Protein AF-A0A2G5CRG7-F1 (afdb_monomer_lite)

Organism: Aquilegia coerulea (NCBI:txid218851)

Sequence (145 aa):
MDVSKADWNMLFEPYAFFEAYNNYLQIDISAENDDDLRQWKGWVESRLRQLTLQIEKDTRGLLQCRPHPVQISDKSRPFHCCYFMGLRRKQGVPAQEGQGFDITATVEKFKKSVGEYTMLKPGMTLHVSHTRRRNIPLFVFSYCP

Secondary structure (DSSP, 8-state):
-------GGGGSS---TTTS-SEEEEEEEE-SSHHHHHHHHHHHHTTHHHHHHHHHHHTTTSEEEEE-SS-B--TTSTTEEEEEEEEEEPTTS-PPTT-----HHHHHHHHHHHHT-TT--TT-EEEEEEEEGGGS-HHHHTT--

pLDDT: mean 90.49, std 11.06, range [43.31, 98.25]

Radius of gyration: 17.58 Å; chains: 1; bounding box: 40×45×47 Å

Structure (mmCIF, N/CA/C/O backbone):
data_AF-A0A2G5CRG7-F1
#
_entry.id   AF-A0A2G5CRG7-F1
#
loop_
_atom_site.group_PDB
_atom_site.id
_atom_site.type_symbol
_atom_site.label_atom_id
_atom_site.label_alt_id
_atom_site.label_comp_id
_atom_site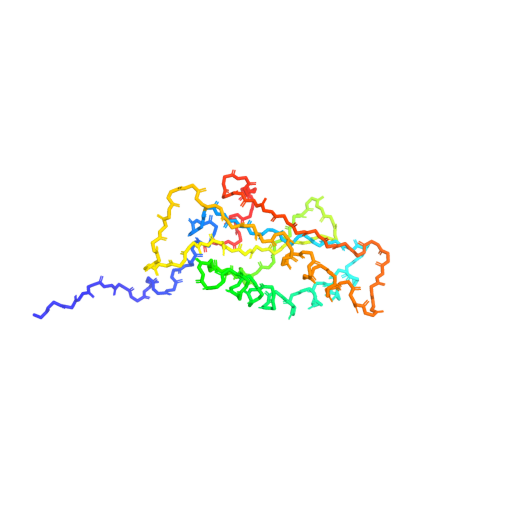.label_asym_id
_atom_site.label_entity_id
_atom_site.label_seq_id
_atom_site.pdbx_PDB_ins_code
_atom_site.Cartn_x
_atom_site.Cartn_y
_atom_site.Cartn_z
_atom_site.occupancy
_atom_site.B_iso_or_equiv
_atom_site.auth_seq_id
_atom_site.auth_comp_id
_atom_site.auth_asym_id
_atom_site.auth_atom_id
_atom_site.pdbx_PDB_model_num
ATOM 1 N N . MET A 1 1 ? -22.058 -32.871 28.393 1.00 43.31 1 MET A N 1
ATOM 2 C CA . MET A 1 1 ? -20.787 -32.261 27.955 1.00 43.31 1 MET A CA 1
ATOM 3 C C . MET A 1 1 ? -21.046 -31.664 26.588 1.00 43.31 1 MET A C 1
ATOM 5 O O . MET A 1 1 ? -21.148 -32.415 25.627 1.00 43.31 1 MET A O 1
ATOM 9 N N . ASP A 1 2 ? -21.270 -30.354 26.525 1.00 52.25 2 ASP A N 1
ATOM 10 C CA . ASP A 1 2 ? -21.463 -29.649 25.257 1.00 52.25 2 ASP A CA 1
ATOM 11 C C . ASP A 1 2 ? -20.116 -29.503 24.553 1.00 52.25 2 ASP A C 1
ATOM 13 O O . ASP A 1 2 ? -19.302 -28.647 24.895 1.00 52.25 2 ASP A O 1
ATOM 17 N N . VAL A 1 3 ? -19.866 -30.376 23.579 1.00 58.66 3 VAL A N 1
ATOM 18 C CA . VAL A 1 3 ? -18.802 -30.167 22.598 1.00 58.66 3 VAL A CA 1
ATOM 19 C C . VAL A 1 3 ? -19.357 -29.149 21.611 1.00 58.66 3 VAL A C 1
ATOM 21 O O . VAL A 1 3 ? -20.217 -29.479 20.794 1.00 58.66 3 VAL A O 1
ATOM 24 N N . SER A 1 4 ? -18.933 -27.891 21.727 1.00 63.62 4 SER A N 1
ATOM 25 C CA . SER A 1 4 ? -19.312 -26.844 20.780 1.00 63.62 4 SER A CA 1
ATOM 26 C C . SER A 1 4 ? -18.960 -27.297 19.360 1.00 63.62 4 SER A C 1
ATOM 28 O O . SER A 1 4 ? -17.787 -27.482 19.036 1.00 63.62 4 SER A O 1
ATOM 30 N N . LYS A 1 5 ? -19.994 -27.513 18.541 1.00 67.12 5 LYS A N 1
ATOM 31 C CA . LYS A 1 5 ? -19.954 -28.074 17.181 1.00 67.12 5 LYS A CA 1
ATOM 32 C C . LYS A 1 5 ? -19.418 -27.074 16.148 1.00 67.12 5 LYS A C 1
ATOM 34 O O . LYS A 1 5 ? -20.132 -26.713 15.218 1.00 67.12 5 LYS A O 1
ATOM 39 N N . ALA A 1 6 ? -18.194 -26.595 16.319 1.00 73.62 6 ALA A N 1
ATOM 40 C CA . ALA A 1 6 ? -17.489 -25.943 15.222 1.00 73.62 6 ALA A CA 1
ATOM 41 C C . ALA A 1 6 ? -16.811 -27.034 14.383 1.00 73.62 6 ALA A C 1
ATOM 43 O O . ALA A 1 6 ? -16.052 -27.843 14.920 1.00 73.62 6 ALA A O 1
ATOM 44 N N . ASP A 1 7 ? -17.130 -27.091 13.092 1.00 85.19 7 ASP A N 1
ATOM 45 C CA . ASP A 1 7 ? -16.441 -27.965 12.144 1.00 85.19 7 ASP A CA 1
ATOM 46 C C . ASP A 1 7 ? -15.023 -27.421 11.905 1.00 85.19 7 ASP A C 1
ATOM 48 O O . ASP A 1 7 ? -14.841 -26.222 11.691 1.00 85.19 7 ASP A O 1
ATOM 52 N N . TRP A 1 8 ? -14.013 -28.293 11.924 1.00 88.38 8 TRP A N 1
ATOM 53 C CA . TRP A 1 8 ? -12.625 -27.926 11.628 1.00 88.38 8 TRP A CA 1
ATOM 54 C C . TRP A 1 8 ? -12.476 -27.304 10.239 1.00 88.38 8 TRP A C 1
ATOM 56 O O . TRP A 1 8 ? -11.597 -26.465 10.048 1.00 88.38 8 TRP A O 1
ATOM 66 N N . ASN A 1 9 ? -13.365 -27.649 9.302 1.00 87.25 9 ASN A N 1
ATOM 67 C CA . ASN A 1 9 ? -13.407 -27.029 7.980 1.00 87.25 9 ASN A CA 1
ATOM 68 C C . ASN A 1 9 ? -13.570 -25.499 8.050 1.00 87.25 9 ASN A C 1
ATOM 70 O O . ASN A 1 9 ? -12.977 -24.800 7.233 1.00 87.25 9 ASN A O 1
ATOM 74 N N . MET A 1 10 ? -14.255 -24.965 9.071 1.00 85.31 10 MET A N 1
ATOM 75 C CA . MET A 1 10 ? -14.432 -23.516 9.253 1.00 85.31 10 MET A CA 1
ATOM 76 C C . MET A 1 10 ? -13.115 -22.772 9.521 1.00 85.31 10 MET A C 1
ATOM 78 O O . MET A 1 10 ? -13.023 -21.578 9.261 1.00 85.31 10 MET A O 1
ATOM 82 N N . LEU A 1 11 ? -12.074 -23.441 10.035 1.00 86.44 11 LEU A N 1
ATOM 83 C CA . LEU A 1 11 ? -10.761 -22.805 10.231 1.00 86.44 11 LEU A CA 1
ATOM 84 C C . LEU A 1 11 ? -10.002 -22.593 8.919 1.00 86.44 11 LEU A C 1
ATOM 86 O O . LEU A 1 11 ? -9.096 -21.760 8.868 1.00 86.44 11 LEU A O 1
ATOM 90 N N . PHE A 1 12 ? -10.346 -23.367 7.891 1.00 88.50 12 PHE A N 1
ATOM 91 C CA . PHE A 1 12 ? -9.755 -23.280 6.560 1.00 88.50 12 PHE A CA 1
ATOM 92 C C . PHE A 1 12 ? -10.614 -22.453 5.602 1.00 88.50 12 PHE A C 1
ATOM 94 O O . PHE A 1 12 ? -10.203 -22.247 4.460 1.00 88.50 12 PHE A O 1
ATOM 101 N N . GLU A 1 13 ? -11.778 -21.970 6.056 1.00 86.56 13 GLU A N 1
ATOM 102 C CA . GLU A 1 13 ? -12.581 -21.039 5.279 1.00 86.56 13 GLU A CA 1
ATOM 103 C C . GLU A 1 13 ? -11.771 -19.768 4.996 1.00 86.56 13 GLU A C 1
ATOM 105 O O . GLU A 1 13 ? -11.148 -19.193 5.901 1.00 86.56 13 GLU A O 1
ATOM 110 N N . PRO A 1 14 ? -11.753 -19.316 3.738 1.00 86.06 14 PRO A N 1
ATOM 111 C CA . PRO A 1 14 ? -11.021 -18.125 3.371 1.00 86.06 14 PRO A CA 1
ATOM 112 C C . PRO A 1 14 ? -11.508 -16.890 4.123 1.00 86.06 14 PRO A C 1
ATOM 114 O O . PRO A 1 14 ? -12.700 -16.641 4.310 1.00 86.06 14 PRO A O 1
ATOM 117 N N . TYR A 1 15 ? -10.556 -16.070 4.556 1.00 88.38 15 TYR A N 1
ATOM 118 C CA . TYR A 1 15 ? -10.881 -14.829 5.236 1.00 88.38 15 TYR A CA 1
ATOM 119 C C . TYR A 1 15 ? -11.357 -13.788 4.223 1.00 88.38 15 TYR A C 1
ATOM 121 O O . TYR A 1 15 ? -10.552 -13.287 3.442 1.00 88.38 15 TYR A O 1
ATOM 129 N N . ALA A 1 16 ? -12.632 -13.399 4.299 1.00 90.69 16 ALA A N 1
ATOM 130 C CA . ALA A 1 16 ? -13.260 -12.390 3.444 1.00 90.69 16 ALA A CA 1
ATOM 131 C C . ALA A 1 16 ? -12.689 -10.970 3.678 1.00 90.69 16 ALA A C 1
ATOM 133 O O . ALA A 1 16 ? -13.329 -10.073 4.235 1.00 90.69 16 ALA A O 1
ATOM 134 N N . PHE A 1 17 ? -11.442 -10.738 3.263 1.00 93.94 17 PHE A N 1
ATOM 135 C CA . PHE A 1 17 ? -10.682 -9.530 3.582 1.00 93.94 17 PHE A CA 1
ATOM 136 C C . PHE A 1 17 ? -11.345 -8.254 3.058 1.00 93.94 17 PHE A C 1
ATOM 138 O O . PHE A 1 17 ? -11.423 -7.251 3.772 1.00 93.94 17 PHE A O 1
ATOM 145 N N . PHE A 1 18 ? -11.854 -8.286 1.825 1.00 93.44 18 PHE A N 1
ATOM 146 C CA . PHE A 1 18 ? -12.558 -7.155 1.208 1.00 93.44 18 PHE A CA 1
ATOM 147 C C . PHE A 1 18 ? -13.950 -6.917 1.801 1.00 93.44 18 PHE A C 1
ATOM 149 O O . PHE A 1 18 ? -14.616 -5.939 1.458 1.00 93.44 18 PHE A O 1
ATOM 156 N N . GLU A 1 19 ? -14.364 -7.775 2.733 1.00 92.06 19 GLU A N 1
ATOM 157 C CA . GLU A 1 19 ? -15.616 -7.639 3.456 1.00 92.06 19 GLU A CA 1
ATOM 158 C C . GLU A 1 19 ? -15.447 -7.220 4.913 1.00 92.06 19 GLU A C 1
ATOM 160 O O . GLU A 1 19 ? -16.318 -6.552 5.471 1.00 92.06 19 GLU A O 1
ATOM 165 N N . ALA A 1 20 ? -14.299 -7.549 5.501 1.00 93.12 20 ALA A N 1
ATOM 166 C CA . ALA A 1 20 ? -14.007 -7.328 6.909 1.00 93.12 20 ALA A CA 1
ATOM 167 C C . ALA A 1 20 ? -13.716 -5.862 7.293 1.00 93.12 20 ALA A C 1
ATOM 169 O O . ALA A 1 20 ? -13.605 -5.555 8.485 1.00 93.12 20 ALA A O 1
ATOM 170 N N . TYR A 1 21 ? -13.570 -4.948 6.323 1.00 94.75 21 TYR A N 1
ATOM 171 C CA . TYR A 1 21 ? -13.275 -3.534 6.576 1.00 94.75 21 TYR A CA 1
ATOM 172 C C . TYR A 1 21 ? -14.166 -2.606 5.741 1.00 94.75 21 TYR A C 1
ATOM 174 O O . TYR A 1 21 ? -14.578 -2.914 4.627 1.00 94.75 21 TYR A O 1
ATOM 182 N N . ASN A 1 22 ? -14.434 -1.411 6.275 1.00 94.12 22 ASN A N 1
ATOM 183 C CA . ASN A 1 22 ? -15.166 -0.359 5.556 1.00 94.12 22 ASN A CA 1
ATOM 184 C C . ASN A 1 22 ? -14.239 0.564 4.750 1.00 94.12 22 ASN A C 1
ATOM 186 O O . ASN A 1 22 ? -14.678 1.220 3.802 1.00 94.12 22 ASN A O 1
ATOM 190 N N . ASN A 1 23 ? -12.968 0.635 5.148 1.00 95.62 23 ASN A N 1
ATOM 191 C CA . ASN A 1 23 ? -11.964 1.543 4.609 1.00 95.62 23 ASN A CA 1
ATOM 192 C C . ASN A 1 23 ? -10.681 0.772 4.314 1.00 95.62 23 ASN A C 1
ATOM 194 O O . ASN A 1 23 ? -10.276 -0.079 5.107 1.00 95.62 23 ASN A O 1
ATOM 198 N N . TYR A 1 24 ? -10.036 1.123 3.209 1.00 97.25 24 TYR A N 1
ATOM 199 C CA . TYR A 1 24 ? -8.803 0.508 2.748 1.00 97.25 24 TYR A CA 1
ATOM 200 C C . TYR A 1 24 ? -7.815 1.584 2.301 1.00 97.25 24 TYR A C 1
ATOM 202 O O . TYR A 1 24 ? -8.212 2.649 1.822 1.00 97.25 24 TYR A O 1
ATOM 210 N N . LEU A 1 25 ? -6.527 1.288 2.441 1.00 97.75 25 LEU A N 1
ATOM 211 C CA . LEU A 1 25 ? -5.489 1.907 1.627 1.00 97.75 25 LEU A CA 1
ATOM 212 C C . LEU A 1 25 ? -5.267 1.046 0.393 1.00 97.75 25 LEU A C 1
ATOM 214 O O . LEU A 1 25 ? -5.069 -0.161 0.524 1.00 97.75 25 LEU A O 1
ATOM 218 N N . GLN A 1 26 ? -5.282 1.679 -0.771 1.00 97.69 26 GLN A N 1
ATOM 219 C CA . GLN A 1 26 ? -4.859 1.094 -2.031 1.00 97.69 26 GLN A CA 1
ATOM 220 C C . GLN A 1 26 ? -3.480 1.655 -2.376 1.00 97.69 26 GLN A C 1
ATOM 222 O O . GLN A 1 26 ? -3.276 2.869 -2.367 1.00 97.69 26 GLN A O 1
ATOM 227 N N . ILE A 1 27 ? -2.529 0.760 -2.624 1.00 98.25 27 ILE A N 1
ATOM 228 C CA . ILE A 1 27 ? -1.159 1.079 -3.012 1.00 98.25 27 ILE A CA 1
ATOM 229 C C . ILE A 1 27 ? -0.987 0.590 -4.444 1.00 98.25 27 ILE A C 1
ATOM 231 O O . ILE A 1 27 ? -0.753 -0.598 -4.658 1.00 98.25 27 ILE A O 1
ATOM 235 N N . ASP A 1 28 ? -1.150 1.487 -5.408 1.00 97.38 28 ASP A N 1
ATOM 236 C CA . ASP A 1 28 ? -0.977 1.210 -6.830 1.00 97.38 28 ASP A CA 1
ATOM 237 C C . ASP A 1 28 ? 0.476 1.428 -7.235 1.00 97.38 28 ASP A C 1
ATOM 239 O O . ASP A 1 28 ? 1.093 2.438 -6.877 1.00 97.38 28 ASP A O 1
ATOM 243 N N . ILE A 1 29 ? 1.009 0.489 -8.010 1.00 97.94 29 ILE A N 1
ATOM 244 C CA . ILE A 1 29 ? 2.333 0.601 -8.604 1.00 97.94 29 ILE A CA 1
ATOM 245 C C . ILE A 1 29 ? 2.291 0.254 -10.086 1.00 97.94 29 ILE A C 1
ATOM 247 O O . ILE A 1 29 ? 1.551 -0.631 -10.519 1.00 97.94 29 ILE A O 1
ATOM 251 N N . SER A 1 30 ? 3.119 0.940 -10.863 1.00 97.62 30 SER A N 1
ATOM 252 C CA . SER A 1 30 ? 3.340 0.638 -12.277 1.00 97.62 30 SER A CA 1
ATOM 253 C C . SER A 1 30 ? 4.822 0.665 -12.617 1.00 97.62 30 SER A C 1
ATOM 255 O O . SER A 1 30 ? 5.606 1.232 -11.859 1.00 97.62 30 SER A O 1
ATOM 257 N N . ALA A 1 31 ? 5.179 0.092 -13.762 1.00 97.75 31 ALA A N 1
ATOM 258 C CA . ALA A 1 31 ? 6.478 0.237 -14.415 1.00 97.75 31 ALA A CA 1
ATOM 259 C C . ALA A 1 31 ? 6.297 0.231 -15.947 1.00 97.75 31 ALA A C 1
ATOM 261 O O . ALA A 1 31 ? 5.173 0.123 -16.434 1.00 97.75 31 ALA A O 1
ATOM 262 N N . GLU A 1 32 ? 7.384 0.339 -16.714 1.00 97.00 32 GLU A N 1
ATOM 263 C CA . GLU A 1 32 ? 7.329 0.331 -18.190 1.00 97.00 32 GLU A CA 1
ATOM 264 C C . GLU A 1 32 ? 7.391 -1.079 -18.802 1.00 97.00 32 GLU A C 1
ATOM 266 O O . GLU A 1 32 ? 7.063 -1.257 -19.972 1.00 97.00 32 GLU A O 1
ATOM 271 N N . ASN A 1 33 ? 7.825 -2.081 -18.032 1.00 96.69 33 ASN A N 1
ATOM 272 C CA . ASN A 1 33 ? 7.961 -3.473 -18.464 1.00 96.69 33 ASN A CA 1
ATOM 273 C C . ASN A 1 33 ? 7.891 -4.439 -17.263 1.00 96.69 33 ASN A C 1
ATOM 275 O O . ASN A 1 33 ? 7.909 -4.014 -16.104 1.00 96.69 33 ASN A O 1
ATOM 279 N N . ASP A 1 34 ? 7.819 -5.744 -17.540 1.00 95.75 34 ASP A N 1
ATOM 280 C CA . ASP A 1 34 ? 7.667 -6.787 -16.517 1.00 95.75 34 ASP A CA 1
ATOM 281 C C . ASP A 1 34 ? 8.874 -6.927 -15.580 1.00 95.75 34 ASP A C 1
ATOM 283 O O . ASP A 1 34 ? 8.691 -7.143 -14.380 1.00 95.75 34 ASP A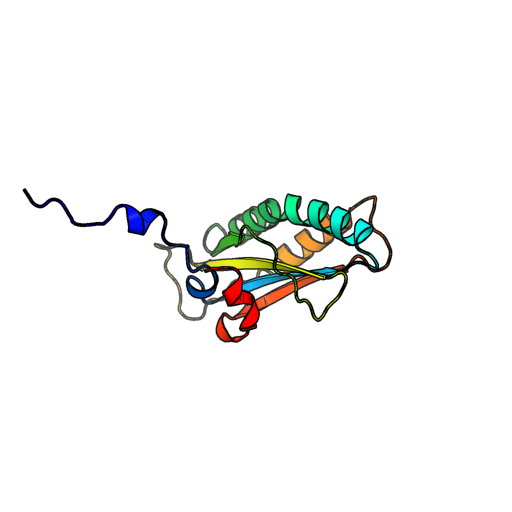 O 1
ATOM 287 N N . ASP A 1 35 ? 10.101 -6.785 -16.086 1.00 97.00 35 ASP A N 1
ATOM 288 C CA . ASP A 1 35 ? 11.314 -6.924 -15.269 1.00 97.00 35 ASP A CA 1
ATOM 289 C C . ASP A 1 35 ? 11.444 -5.782 -14.260 1.00 97.00 35 ASP A C 1
ATOM 291 O O . ASP A 1 35 ? 11.810 -5.991 -13.095 1.00 97.00 35 ASP A O 1
ATOM 295 N N . ASP A 1 36 ? 11.094 -4.575 -14.693 1.00 97.62 36 ASP A N 1
ATOM 296 C CA . ASP A 1 36 ? 11.046 -3.396 -13.845 1.00 97.62 36 ASP A CA 1
ATOM 297 C C . ASP A 1 36 ? 9.894 -3.493 -12.849 1.00 97.62 36 ASP A C 1
ATOM 299 O O . ASP A 1 36 ? 10.108 -3.273 -11.654 1.00 97.62 36 ASP A O 1
ATOM 303 N N . LEU A 1 37 ? 8.700 -3.920 -13.282 1.00 97.38 37 LEU A N 1
ATOM 304 C CA . LEU A 1 37 ? 7.586 -4.141 -12.360 1.00 97.38 37 LEU A CA 1
ATOM 305 C C . LEU A 1 37 ? 7.949 -5.191 -11.312 1.00 97.38 37 LEU A C 1
ATOM 307 O O . LEU A 1 37 ? 7.644 -5.002 -10.141 1.00 97.38 37 LEU A O 1
ATOM 311 N N . ARG A 1 38 ? 8.613 -6.285 -11.689 1.00 96.75 38 ARG A N 1
ATOM 312 C CA . ARG A 1 38 ? 9.001 -7.355 -10.763 1.00 96.75 38 ARG A CA 1
ATOM 313 C C . ARG A 1 38 ? 9.938 -6.851 -9.667 1.00 96.75 38 ARG A C 1
ATOM 315 O O . ARG A 1 38 ? 9.735 -7.174 -8.494 1.00 96.75 38 ARG A O 1
ATOM 322 N N . GLN A 1 39 ? 10.947 -6.063 -10.031 1.00 97.62 39 GLN A N 1
ATOM 323 C CA . GLN A 1 39 ? 11.874 -5.455 -9.070 1.00 97.62 39 GLN A CA 1
ATOM 324 C C . GLN A 1 39 ? 11.164 -4.424 -8.192 1.00 97.62 39 GLN A C 1
ATOM 326 O O . GLN A 1 39 ? 11.287 -4.456 -6.963 1.00 97.62 39 GLN A O 1
ATOM 331 N N . TRP A 1 40 ? 10.359 -3.563 -8.816 1.00 97.69 40 TRP A N 1
ATOM 332 C CA . TRP A 1 40 ? 9.609 -2.523 -8.127 1.00 97.69 40 TRP A CA 1
ATOM 333 C C . TRP A 1 40 ? 8.606 -3.100 -7.131 1.00 97.69 40 TRP A C 1
ATOM 335 O O . TRP A 1 40 ? 8.552 -2.687 -5.972 1.00 97.69 40 TRP A O 1
ATOM 345 N N . LYS A 1 41 ? 7.895 -4.147 -7.551 1.00 96.62 41 LYS A N 1
ATOM 346 C CA . LYS A 1 41 ? 6.999 -4.947 -6.725 1.00 96.62 41 LYS A CA 1
ATOM 347 C C . LYS A 1 41 ? 7.712 -5.428 -5.464 1.00 96.62 41 LYS A C 1
ATOM 349 O O . LYS A 1 41 ? 7.226 -5.143 -4.374 1.00 96.62 41 LYS A O 1
ATOM 354 N N . GLY A 1 42 ? 8.854 -6.107 -5.596 1.00 96.81 42 GLY A N 1
ATOM 355 C CA . GLY A 1 42 ? 9.597 -6.631 -4.445 1.00 96.81 42 GLY A CA 1
ATOM 356 C C . GLY A 1 42 ? 10.082 -5.532 -3.492 1.00 96.81 42 GLY A C 1
ATOM 357 O O . GLY A 1 42 ? 9.985 -5.669 -2.268 1.00 96.81 42 GLY A O 1
ATOM 358 N N . TRP A 1 43 ? 10.541 -4.401 -4.036 1.00 97.69 43 TRP A N 1
ATOM 359 C CA . TRP A 1 43 ? 10.940 -3.248 -3.229 1.00 97.69 43 TRP A CA 1
ATOM 360 C C . TRP A 1 43 ? 9.777 -2.671 -2.414 1.00 97.69 43 TRP A C 1
ATOM 362 O O . TRP A 1 43 ? 9.928 -2.440 -1.209 1.00 97.69 43 TRP A O 1
ATOM 372 N N . VAL A 1 44 ? 8.616 -2.472 -3.039 1.00 97.81 44 VAL A N 1
ATOM 373 C CA . VAL A 1 44 ? 7.428 -1.904 -2.386 1.00 97.81 44 VAL A CA 1
ATOM 374 C C . VAL A 1 44 ? 6.838 -2.887 -1.374 1.00 97.81 44 VAL A C 1
ATOM 376 O O . VAL A 1 44 ? 6.574 -2.506 -0.232 1.00 97.81 44 VAL A O 1
ATOM 379 N N . GLU A 1 45 ? 6.706 -4.163 -1.748 1.00 96.94 45 GLU A N 1
ATOM 380 C CA . GLU A 1 45 ? 6.166 -5.234 -0.899 1.00 96.94 45 GLU A CA 1
ATOM 381 C C . GLU A 1 45 ? 6.945 -5.357 0.416 1.00 96.94 45 GLU A C 1
ATOM 383 O O . GLU A 1 45 ? 6.358 -5.372 1.501 1.00 96.94 45 GLU A O 1
ATOM 388 N N . SER A 1 46 ? 8.281 -5.302 0.347 1.00 96.56 46 SER A N 1
ATOM 389 C CA . SER A 1 46 ? 9.149 -5.366 1.533 1.00 96.56 46 SER A CA 1
ATOM 390 C C . SER A 1 46 ? 8.962 -4.204 2.529 1.00 96.56 46 SER A C 1
ATOM 392 O O . SER A 1 46 ? 9.414 -4.288 3.676 1.00 96.56 46 SER A O 1
ATOM 394 N N . ARG A 1 47 ? 8.262 -3.128 2.136 1.00 97.44 47 ARG A N 1
ATOM 395 C CA . ARG A 1 47 ? 8.013 -1.930 2.959 1.00 97.44 47 ARG A CA 1
ATOM 396 C C . ARG A 1 47 ? 6.582 -1.806 3.468 1.00 97.44 47 ARG A C 1
ATOM 398 O O . ARG A 1 47 ? 6.345 -0.993 4.360 1.00 97.44 47 ARG A O 1
ATOM 405 N N . LEU A 1 48 ? 5.637 -2.633 3.017 1.00 97.62 48 LEU A N 1
ATOM 406 C CA . LEU A 1 48 ? 4.238 -2.571 3.481 1.00 97.62 48 LEU A CA 1
ATOM 407 C C . LEU A 1 48 ? 4.110 -2.767 5.001 1.00 97.62 48 LEU A C 1
ATOM 409 O O . LEU A 1 48 ? 3.300 -2.120 5.673 1.00 97.62 48 LEU A O 1
ATOM 413 N N . ARG A 1 49 ? 4.974 -3.607 5.584 1.00 96.75 49 ARG A N 1
ATOM 414 C CA . ARG A 1 49 ? 5.058 -3.763 7.043 1.00 96.75 49 ARG A CA 1
ATOM 415 C C . ARG A 1 49 ? 5.479 -2.464 7.735 1.00 96.75 49 ARG A C 1
ATOM 417 O O . ARG A 1 49 ? 4.968 -2.154 8.805 1.00 96.75 49 ARG A O 1
ATOM 424 N N . GLN A 1 50 ? 6.384 -1.689 7.136 1.00 97.12 50 GLN A N 1
ATOM 425 C CA . GLN A 1 50 ? 6.804 -0.402 7.695 1.00 97.12 50 GLN A CA 1
ATOM 426 C C . GLN A 1 50 ? 5.650 0.603 7.677 1.00 97.12 50 GLN A C 1
ATOM 428 O O . GLN A 1 50 ? 5.437 1.269 8.685 1.00 97.12 50 GLN A O 1
ATOM 433 N N . LEU A 1 51 ? 4.860 0.655 6.597 1.00 98.00 51 LEU A N 1
ATOM 434 C CA . LEU A 1 51 ? 3.648 1.481 6.537 1.00 98.00 51 LEU A CA 1
ATOM 435 C C . LEU A 1 51 ? 2.651 1.104 7.641 1.00 98.00 51 LEU A C 1
ATOM 437 O O . LEU A 1 51 ? 2.145 1.982 8.334 1.00 98.00 51 LEU A O 1
ATOM 441 N N . THR A 1 52 ? 2.432 -0.199 7.860 1.00 97.75 52 THR A N 1
ATOM 442 C CA . THR A 1 52 ? 1.585 -0.703 8.960 1.00 97.75 52 THR A CA 1
ATOM 443 C C . THR A 1 52 ? 2.031 -0.129 10.306 1.00 97.75 52 THR A C 1
ATOM 445 O O . THR A 1 52 ? 1.235 0.471 11.024 1.00 97.75 52 THR A O 1
ATOM 448 N N . LEU A 1 53 ? 3.323 -0.262 10.622 1.00 97.12 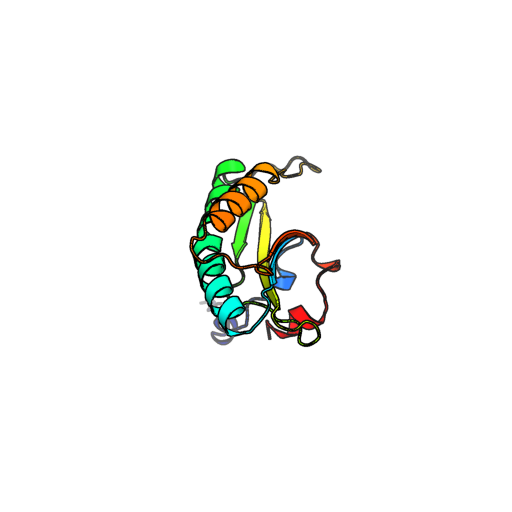53 LEU A N 1
ATOM 449 C CA . LEU A 1 53 ? 3.891 0.194 11.892 1.00 97.12 53 LEU A CA 1
ATOM 450 C C . LEU A 1 53 ? 3.848 1.716 12.047 1.00 97.12 53 LEU A C 1
ATOM 452 O O . LEU A 1 53 ? 3.614 2.209 13.147 1.00 97.12 53 LEU A O 1
ATOM 456 N N . GLN A 1 54 ? 4.082 2.464 10.967 1.00 97.44 54 GLN A N 1
ATOM 457 C CA . GLN A 1 54 ? 4.013 3.924 10.998 1.00 97.44 54 GLN A CA 1
ATOM 458 C C . GLN A 1 54 ? 2.580 4.399 11.264 1.00 97.44 54 GLN A C 1
ATOM 460 O O . GLN A 1 54 ? 2.387 5.238 12.136 1.00 97.44 54 GLN A O 1
ATOM 465 N N . ILE A 1 55 ? 1.573 3.805 10.610 1.00 96.56 55 ILE A N 1
ATOM 466 C CA . ILE A 1 55 ? 0.157 4.129 10.854 1.00 96.56 55 ILE A CA 1
ATOM 467 C C . ILE A 1 55 ? -0.224 3.839 12.306 1.00 96.56 55 ILE A C 1
ATOM 469 O O . ILE A 1 55 ? -0.808 4.692 12.975 1.00 96.56 55 ILE A O 1
ATOM 473 N N . GLU A 1 56 ? 0.114 2.656 12.820 1.00 94.44 56 GLU A N 1
ATOM 474 C CA . GLU A 1 56 ? -0.212 2.297 14.203 1.00 94.44 56 GLU A CA 1
ATOM 475 C C . GLU A 1 56 ? 0.504 3.215 15.204 1.00 94.44 56 GLU A C 1
ATOM 477 O O . GLU A 1 56 ? -0.098 3.634 16.189 1.00 94.44 56 GLU A O 1
ATOM 482 N N . LYS A 1 57 ? 1.757 3.600 14.941 1.00 95.00 57 LYS A N 1
ATOM 483 C CA . LYS A 1 57 ? 2.504 4.539 15.786 1.00 95.00 57 LYS A CA 1
ATOM 484 C C . LYS A 1 57 ? 1.898 5.944 15.768 1.00 95.00 57 LYS A C 1
ATOM 486 O O . LYS A 1 57 ? 1.624 6.502 16.831 1.00 95.00 57 LYS A O 1
ATOM 491 N N . ASP A 1 58 ? 1.680 6.507 14.584 1.00 94.94 58 ASP A N 1
ATOM 492 C CA . ASP A 1 58 ? 1.256 7.901 14.408 1.00 94.94 58 ASP A CA 1
ATOM 493 C C . ASP A 1 58 ? -0.194 8.110 14.876 1.00 94.94 58 ASP A C 1
ATOM 495 O O . ASP A 1 58 ? -0.554 9.176 15.375 1.00 94.94 58 ASP A O 1
ATOM 499 N N . THR A 1 59 ? -1.009 7.052 14.835 1.00 93.12 59 THR A N 1
ATOM 500 C CA . THR A 1 59 ? -2.368 7.041 15.399 1.00 93.12 59 THR A CA 1
ATOM 501 C C . THR A 1 59 ? -2.426 6.586 16.859 1.00 93.12 59 THR A C 1
ATOM 503 O O . THR A 1 59 ? -3.517 6.362 17.377 1.00 93.12 59 THR A O 1
ATOM 506 N N . ARG A 1 60 ? -1.283 6.443 17.549 1.00 91.31 60 ARG A N 1
ATOM 507 C CA . ARG A 1 60 ? -1.190 6.003 18.960 1.00 91.31 60 ARG A CA 1
ATOM 508 C C . ARG A 1 60 ? -1.894 4.664 19.230 1.00 91.31 60 ARG A C 1
ATOM 510 O O . ARG A 1 60 ? -2.466 4.448 20.294 1.00 91.31 60 ARG A O 1
ATOM 517 N N . GLY A 1 61 ? -1.893 3.775 18.242 1.00 90.44 61 GLY A N 1
ATOM 518 C CA . GLY A 1 61 ? -2.525 2.459 18.287 1.00 90.44 61 GLY A CA 1
ATOM 519 C C . GLY A 1 61 ? -4.053 2.481 18.192 1.00 90.44 61 GLY A C 1
ATOM 520 O O . GLY A 1 61 ? -4.679 1.442 18.409 1.00 90.44 61 GLY A O 1
ATOM 521 N N . LEU A 1 62 ? -4.662 3.632 17.889 1.00 92.06 62 LEU A N 1
ATOM 522 C CA . LEU A 1 62 ? -6.117 3.783 17.777 1.00 92.06 62 LEU A CA 1
ATOM 523 C C . LEU A 1 62 ? -6.646 3.272 16.426 1.00 92.06 62 LEU A C 1
ATOM 525 O O . LEU A 1 62 ? -7.787 2.806 16.349 1.00 92.06 62 LEU A O 1
ATOM 529 N N . LEU A 1 63 ? -5.822 3.325 15.374 1.00 93.44 63 LEU A N 1
ATOM 530 C CA . LEU A 1 63 ? -6.119 2.772 14.055 1.00 93.44 63 LEU A CA 1
ATOM 531 C C . LEU A 1 63 ? -5.268 1.523 13.812 1.00 93.44 63 LEU A C 1
ATOM 533 O O . LEU A 1 63 ? -4.043 1.579 13.836 1.00 93.44 63 LEU A O 1
ATOM 537 N N . GLN A 1 64 ? -5.928 0.400 13.544 1.00 94.00 64 GLN A N 1
ATOM 538 C CA . GLN A 1 64 ? -5.290 -0.828 13.095 1.00 94.00 64 GLN A CA 1
ATOM 539 C C . GLN A 1 64 ? -5.259 -0.871 11.566 1.00 94.00 64 GLN A C 1
ATOM 541 O O . GLN A 1 64 ? -6.285 -0.665 10.911 1.00 94.00 64 GLN A O 1
ATOM 546 N N . CYS A 1 65 ? -4.093 -1.210 11.023 1.00 96.25 65 CYS A N 1
ATOM 547 C CA . CYS A 1 65 ? -3.865 -1.415 9.598 1.00 96.25 65 CYS A CA 1
ATOM 548 C C . CYS A 1 65 ? -3.496 -2.885 9.348 1.00 96.25 65 CYS A C 1
ATOM 550 O O . CYS A 1 65 ? -2.700 -3.464 10.085 1.00 96.25 65 CYS A O 1
ATOM 552 N N . ARG A 1 66 ? -4.105 -3.528 8.349 1.00 96.12 66 ARG A N 1
ATOM 553 C CA . ARG A 1 66 ? -3.870 -4.947 8.036 1.00 96.12 66 ARG A CA 1
ATOM 554 C C . ARG A 1 66 ? -3.585 -5.127 6.545 1.00 96.12 66 ARG A C 1
ATOM 556 O O . ARG A 1 66 ? -4.518 -4.955 5.765 1.00 96.12 66 ARG A O 1
ATOM 563 N N . PRO A 1 67 ? -2.352 -5.468 6.129 1.00 96.44 67 PRO A N 1
ATOM 564 C CA . PRO A 1 67 ? -2.064 -5.734 4.723 1.00 96.44 67 PRO A CA 1
ATOM 565 C C . PRO A 1 67 ? -2.751 -7.015 4.239 1.00 96.44 67 PRO A C 1
ATOM 567 O O . PRO A 1 67 ? -2.762 -8.020 4.950 1.00 96.44 67 PRO A O 1
ATOM 570 N N . HIS A 1 68 ? -3.296 -6.975 3.024 1.00 95.06 68 HIS A N 1
ATOM 571 C CA . HIS A 1 68 ? -3.684 -8.168 2.280 1.00 95.06 68 HIS A CA 1
ATOM 572 C C . HIS A 1 68 ? -2.414 -8.881 1.789 1.00 95.06 68 HIS A C 1
ATOM 574 O O . HIS A 1 68 ? -1.511 -8.205 1.291 1.00 95.06 68 HIS A O 1
ATOM 580 N N . PRO A 1 69 ? -2.315 -10.215 1.909 1.00 89.38 69 PRO A N 1
ATOM 581 C CA . PRO A 1 69 ? -1.089 -10.940 1.574 1.00 89.38 69 PRO A CA 1
ATOM 582 C C . PRO A 1 69 ? -0.806 -11.025 0.070 1.00 89.38 69 PRO A C 1
ATOM 584 O O . PRO A 1 69 ? 0.323 -11.298 -0.316 1.00 89.38 69 PRO A O 1
ATOM 587 N N . VAL A 1 70 ? -1.816 -10.823 -0.778 1.00 90.31 70 VAL A N 1
ATOM 588 C CA . VAL A 1 70 ? -1.710 -11.029 -2.228 1.00 90.31 70 VAL A CA 1
ATOM 589 C C . VAL A 1 70 ? -1.886 -9.705 -2.965 1.00 90.31 70 VAL A C 1
ATOM 591 O O . VAL A 1 70 ? -2.805 -8.939 -2.656 1.00 90.31 70 VAL A O 1
ATOM 594 N N . GLN A 1 71 ? -1.021 -9.452 -3.951 1.00 91.75 71 GLN A N 1
ATOM 595 C CA . GLN A 1 71 ? -1.188 -8.340 -4.883 1.00 91.75 71 GLN A CA 1
ATOM 596 C C . GLN A 1 71 ? -2.322 -8.609 -5.873 1.00 91.75 71 GLN A C 1
ATOM 598 O O . GLN A 1 71 ? -2.526 -9.737 -6.320 1.00 91.75 71 GLN A O 1
ATOM 603 N N . ILE A 1 72 ? -3.002 -7.548 -6.281 1.00 93.44 72 ILE A N 1
ATOM 604 C CA . ILE A 1 72 ? -4.087 -7.591 -7.251 1.00 93.44 72 ILE A CA 1
ATOM 605 C C . ILE A 1 72 ? -3.587 -6.995 -8.568 1.00 93.44 72 ILE A C 1
ATOM 607 O O . ILE A 1 72 ? -2.962 -5.936 -8.583 1.00 93.44 72 ILE A O 1
ATOM 611 N N . SER A 1 73 ? -3.851 -7.672 -9.681 1.00 91.25 73 SER A N 1
ATOM 612 C CA . SER A 1 73 ? -3.432 -7.229 -11.013 1.00 91.25 73 SER A CA 1
ATOM 613 C C . SER A 1 73 ? -4.650 -7.092 -11.911 1.00 91.25 73 SER A C 1
ATOM 615 O O . SER A 1 73 ? -5.405 -8.042 -12.096 1.00 91.25 73 SER A O 1
ATOM 617 N N . ASP A 1 74 ? -4.835 -5.908 -12.481 1.00 88.38 74 ASP A N 1
ATOM 618 C CA . ASP A 1 74 ? -5.878 -5.657 -13.468 1.00 88.38 74 ASP A CA 1
ATOM 619 C C . ASP A 1 74 ? -5.354 -6.047 -14.852 1.00 88.38 74 ASP A C 1
ATOM 621 O O . ASP A 1 74 ? -4.431 -5.423 -15.370 1.00 88.38 74 ASP A O 1
ATOM 625 N N . LYS A 1 75 ? -5.950 -7.074 -15.465 1.00 85.56 75 LYS A N 1
ATOM 626 C CA . LYS A 1 75 ? -5.537 -7.563 -16.790 1.00 85.56 75 LYS A CA 1
ATOM 627 C C . LYS A 1 75 ? -5.696 -6.515 -17.898 1.00 85.56 75 LYS A C 1
ATOM 629 O O . LYS A 1 75 ? -5.074 -6.664 -18.943 1.00 85.56 75 LYS A O 1
ATOM 634 N N . SER A 1 76 ? -6.509 -5.476 -17.690 1.00 88.75 76 SER A N 1
ATOM 635 C CA . SER A 1 76 ? -6.658 -4.366 -18.640 1.00 88.75 76 SER A CA 1
ATOM 636 C C . SER A 1 76 ? -5.525 -3.334 -18.555 1.00 88.75 76 SER A C 1
ATOM 638 O O . SER A 1 76 ? -5.375 -2.515 -19.460 1.00 88.75 76 SER A O 1
ATOM 640 N N . ARG A 1 77 ? -4.709 -3.376 -17.492 1.00 90.75 77 ARG A N 1
ATOM 641 C CA . ARG A 1 77 ? -3.622 -2.428 -17.227 1.00 90.75 77 ARG A CA 1
ATOM 642 C C . ARG A 1 77 ? -2.284 -3.178 -17.216 1.00 90.75 77 ARG A C 1
ATOM 644 O O . ARG A 1 77 ? -1.928 -3.758 -16.188 1.00 90.75 77 ARG A O 1
ATOM 651 N N . PRO A 1 78 ? -1.536 -3.198 -18.334 1.00 92.56 78 PRO A N 1
ATOM 652 C CA . PRO A 1 78 ? -0.236 -3.858 -18.371 1.00 92.56 78 PRO A CA 1
ATOM 653 C C . PRO A 1 78 ? 0.744 -3.188 -17.402 1.00 92.56 78 PRO A C 1
ATOM 655 O O . PRO A 1 78 ? 0.620 -2.002 -17.092 1.00 92.56 78 PRO A O 1
ATOM 658 N N . PHE A 1 79 ? 1.712 -3.971 -16.924 1.00 95.88 79 PHE A N 1
ATOM 659 C CA . PHE A 1 79 ? 2.798 -3.516 -16.048 1.00 95.88 79 PHE A CA 1
ATOM 660 C C . PHE A 1 79 ? 2.324 -2.769 -14.789 1.00 95.88 79 PHE A C 1
ATOM 662 O O . PHE A 1 79 ? 2.982 -1.846 -14.307 1.00 95.88 79 PHE A O 1
ATOM 669 N N . HIS A 1 80 ? 1.182 -3.190 -14.239 1.00 96.75 80 HIS A N 1
ATOM 670 C CA . HIS A 1 80 ? 0.556 -2.597 -13.064 1.00 96.75 80 HIS A CA 1
ATOM 671 C C . HIS A 1 80 ? 0.083 -3.666 -12.071 1.00 96.75 80 HIS A C 1
ATOM 673 O O . HIS A 1 80 ? -0.477 -4.702 -12.442 1.00 96.75 80 HIS A O 1
ATOM 679 N N . CYS A 1 81 ? 0.232 -3.385 -10.780 1.00 95.94 81 CYS A N 1
ATOM 680 C CA . CYS A 1 81 ? -0.469 -4.112 -9.728 1.00 95.94 81 CYS A CA 1
ATOM 681 C C . CYS A 1 81 ? -0.763 -3.199 -8.538 1.00 95.94 81 CYS A C 1
ATOM 683 O O . CYS A 1 81 ? -0.228 -2.097 -8.426 1.00 95.94 81 CYS A O 1
ATOM 685 N N . CYS A 1 82 ? -1.620 -3.665 -7.638 1.00 95.94 82 CYS A N 1
ATOM 686 C CA . CYS A 1 82 ? -1.946 -2.949 -6.423 1.00 95.94 82 CYS A CA 1
ATOM 687 C C . CYS A 1 82 ? -1.961 -3.849 -5.189 1.00 95.94 82 CYS A C 1
ATOM 689 O O . CYS A 1 82 ? -2.208 -5.054 -5.257 1.00 95.94 82 CYS A O 1
ATOM 691 N N . TYR A 1 83 ? -1.696 -3.238 -4.041 1.00 97.25 83 TYR A N 1
ATOM 692 C CA . TYR A 1 83 ? -1.849 -3.846 -2.726 1.00 97.25 83 TYR A CA 1
ATOM 693 C C . TYR A 1 83 ? -2.974 -3.158 -1.972 1.00 97.25 83 TYR A C 1
ATOM 695 O O . TYR A 1 83 ? -3.189 -1.955 -2.120 1.00 97.25 83 TYR A O 1
ATOM 703 N N . PHE A 1 84 ? -3.645 -3.913 -1.109 1.00 97.38 84 PHE A N 1
ATOM 704 C CA . PHE A 1 84 ? -4.675 -3.379 -0.230 1.00 97.38 84 PHE A CA 1
ATOM 705 C C . PHE A 1 84 ? -4.286 -3.551 1.230 1.00 97.38 84 PHE A C 1
ATOM 707 O O . PHE A 1 84 ? -3.719 -4.569 1.624 1.00 97.38 84 PHE A O 1
ATOM 714 N N . MET A 1 85 ? -4.630 -2.564 2.053 1.00 98.00 85 MET A N 1
ATOM 715 C CA . MET A 1 85 ? -4.517 -2.661 3.504 1.00 98.00 85 MET A CA 1
ATOM 716 C C . MET A 1 85 ? -5.830 -2.232 4.156 1.00 98.00 85 MET A C 1
ATOM 718 O O . MET A 1 85 ? -6.282 -1.108 3.959 1.00 98.00 85 MET A O 1
ATOM 722 N N . GLY A 1 86 ? -6.449 -3.121 4.929 1.00 97.31 86 GLY A N 1
ATOM 723 C CA . GLY A 1 86 ? -7.697 -2.864 5.638 1.00 97.31 86 GLY A CA 1
ATOM 724 C C . GLY A 1 86 ? -7.467 -1.965 6.848 1.00 97.31 86 GLY A C 1
ATOM 725 O O . GLY A 1 86 ? -6.550 -2.199 7.638 1.00 97.31 86 GLY A O 1
ATOM 726 N N . LEU A 1 87 ? -8.308 -0.945 7.001 1.00 96.00 87 LEU A N 1
ATOM 727 C CA . LEU A 1 87 ? -8.252 0.025 8.091 1.00 96.00 87 LEU A CA 1
ATOM 728 C C . LEU A 1 87 ? -9.456 -0.148 9.020 1.00 96.00 87 LEU A C 1
ATOM 730 O O . LEU A 1 87 ? -10.609 -0.093 8.583 1.00 96.00 87 LEU A O 1
ATOM 734 N N . ARG A 1 88 ? -9.207 -0.302 10.324 1.00 92.88 88 ARG A N 1
ATOM 735 C CA . ARG A 1 88 ? -10.266 -0.311 11.348 1.00 92.88 88 ARG A CA 1
ATOM 736 C C . ARG A 1 88 ? -9.806 0.318 12.652 1.00 92.88 88 ARG A C 1
ATOM 738 O O . ARG A 1 88 ? -8.652 0.173 13.040 1.00 92.88 88 ARG A O 1
ATOM 745 N N . ARG A 1 89 ? -10.724 0.966 13.368 1.00 90.94 89 ARG A N 1
ATOM 746 C CA . ARG A 1 89 ? -10.480 1.372 14.759 1.00 90.94 89 ARG A CA 1
ATOM 747 C C . ARG A 1 89 ? -10.178 0.137 15.606 1.00 90.94 89 ARG A C 1
ATOM 749 O O . ARG A 1 89 ? -10.821 -0.901 15.437 1.00 90.94 89 ARG A O 1
ATOM 756 N N . LYS A 1 90 ? -9.196 0.237 16.499 1.00 87.81 90 LYS A N 1
ATOM 757 C CA . LYS A 1 90 ? -8.896 -0.837 17.449 1.00 87.81 90 LYS A CA 1
ATOM 758 C C . LYS A 1 90 ? -10.062 -0.980 18.439 1.00 87.81 90 LYS A C 1
ATOM 760 O O . LYS A 1 90 ? -10.580 0.019 18.934 1.00 87.81 90 LYS A O 1
ATOM 765 N N . GLN A 1 91 ? -10.494 -2.215 18.697 1.00 77.56 91 GLN A N 1
ATOM 766 C CA . GLN A 1 91 ? -11.581 -2.499 19.642 1.00 77.56 91 GLN A CA 1
ATOM 767 C C . GLN A 1 91 ? -11.183 -2.088 21.070 1.00 77.56 91 GLN A C 1
ATOM 769 O O . GLN A 1 91 ? -10.012 -2.193 21.437 1.00 77.56 91 GLN A O 1
ATOM 774 N N . GLY A 1 92 ? -12.153 -1.624 21.865 1.00 73.62 92 GLY A N 1
ATOM 775 C CA . GLY A 1 92 ? -11.936 -1.201 23.257 1.00 73.62 92 GLY A CA 1
ATOM 776 C C . GLY A 1 92 ? -11.462 0.246 23.440 1.00 73.62 92 GLY A C 1
ATOM 777 O O . GLY A 1 92 ? -11.147 0.646 24.555 1.00 73.62 92 GLY A O 1
ATOM 778 N N . VAL A 1 93 ? -11.420 1.041 22.368 1.00 69.19 93 VAL A N 1
ATOM 779 C CA . VAL A 1 93 ? -11.088 2.472 22.412 1.00 69.19 93 VAL A CA 1
ATOM 780 C C . VAL A 1 93 ? -12.378 3.297 22.301 1.00 69.19 93 VAL A C 1
ATOM 782 O O . VAL A 1 93 ? -13.143 3.047 21.365 1.00 69.19 93 VAL A O 1
ATOM 785 N N . PRO A 1 94 ? -12.630 4.294 23.177 1.00 66.56 94 PRO A N 1
ATOM 786 C CA . PRO A 1 94 ? -13.765 5.201 23.028 1.00 66.56 94 PRO A CA 1
ATOM 787 C C . PRO A 1 94 ? -13.676 5.918 21.678 1.00 66.56 94 PRO A C 1
ATOM 789 O O . PRO A 1 94 ? -12.738 6.674 21.419 1.00 66.56 94 PRO A O 1
ATOM 792 N N . ALA A 1 95 ? -14.627 5.656 20.788 1.00 64.75 95 ALA A N 1
ATOM 793 C CA . ALA A 1 95 ? -14.753 6.403 19.550 1.00 64.75 95 ALA A CA 1
ATOM 794 C C . ALA A 1 95 ? -15.696 7.580 19.799 1.00 64.75 95 ALA A C 1
ATOM 796 O O . ALA A 1 95 ? -16.854 7.372 20.144 1.00 64.75 95 ALA A O 1
ATOM 797 N N . GLN A 1 96 ? -15.216 8.808 19.604 1.00 63.00 96 GLN A N 1
ATOM 798 C CA . GLN A 1 96 ? -16.134 9.909 19.330 1.00 63.00 96 GLN A CA 1
ATOM 799 C C . GLN A 1 96 ? -16.680 9.697 17.914 1.00 63.00 96 GLN A C 1
ATOM 801 O O . GLN A 1 96 ? -15.898 9.528 16.969 1.00 63.00 96 GLN A O 1
ATOM 806 N N . GLU A 1 97 ? -18.005 9.635 17.773 1.00 55.34 97 GLU A N 1
ATOM 807 C CA . GLU A 1 97 ? -18.658 9.549 16.465 1.00 55.34 97 GLU A CA 1
ATOM 808 C C . GLU A 1 97 ? -18.142 10.668 15.548 1.00 55.34 97 GLU A C 1
ATOM 810 O O . GLU A 1 97 ? -18.018 11.821 15.952 1.00 55.34 97 GLU A O 1
ATOM 815 N N . GLY A 1 98 ? -17.768 10.315 14.315 1.00 62.38 98 GLY A N 1
ATOM 816 C CA . GLY A 1 98 ? -17.270 11.272 13.320 1.00 62.38 98 GLY A CA 1
ATOM 817 C C . GLY A 1 98 ? -15.774 11.607 13.383 1.00 62.38 98 GLY A C 1
ATOM 818 O O . GLY A 1 98 ? -15.280 12.279 12.480 1.00 62.38 98 GLY A O 1
ATOM 819 N N . GLN A 1 99 ? -15.011 11.115 14.365 1.00 70.38 99 GLN A N 1
ATOM 820 C CA . GLN A 1 99 ? -13.565 11.353 14.386 1.00 70.38 99 GLN A CA 1
ATOM 821 C C . GLN A 1 99 ? -12.870 10.542 13.267 1.00 70.38 99 GLN A C 1
ATOM 823 O O . GLN A 1 99 ? -12.884 9.308 13.249 1.00 70.38 99 GLN A O 1
ATOM 828 N N . GLY A 1 100 ? -12.266 11.231 12.302 1.00 81.75 100 GLY A N 1
ATOM 829 C CA . GLY A 1 100 ? -11.401 10.626 11.286 1.00 81.75 100 GLY A CA 1
ATOM 830 C C . GLY A 1 100 ? -9.980 10.393 11.806 1.00 81.75 100 GLY A C 1
ATOM 831 O O . GLY A 1 100 ? -9.599 10.917 12.852 1.00 81.75 100 GLY A O 1
ATOM 832 N N . PHE A 1 101 ? -9.188 9.625 11.062 1.00 88.19 101 PHE A N 1
ATOM 833 C CA . PHE A 1 101 ? -7.734 9.608 11.217 1.00 88.19 101 PHE A CA 1
ATOM 834 C C . PHE A 1 101 ? -7.133 10.283 9.998 1.00 88.19 101 PHE A C 1
ATOM 836 O O . PHE A 1 101 ? -7.308 9.791 8.883 1.00 88.19 101 PHE A O 1
ATOM 843 N N . ASP A 1 102 ? -6.433 11.391 10.212 1.00 90.62 102 ASP A N 1
ATOM 844 C CA . ASP A 1 102 ? -5.574 11.943 9.177 1.00 90.62 102 ASP A CA 1
ATOM 845 C C . ASP A 1 102 ? -4.228 11.212 9.217 1.00 90.62 102 ASP A C 1
ATOM 847 O O . ASP A 1 102 ? -3.467 11.329 10.176 1.00 90.62 102 ASP A O 1
ATOM 851 N N . ILE A 1 103 ? -3.973 10.410 8.185 1.00 94.12 103 ILE A N 1
ATOM 852 C CA . ILE A 1 103 ? -2.726 9.655 7.995 1.00 94.12 103 ILE A CA 1
ATOM 853 C C . ILE A 1 103 ? -1.916 10.194 6.811 1.00 94.12 103 ILE A C 1
ATOM 855 O O . ILE A 1 103 ? -0.989 9.533 6.344 1.00 94.12 103 ILE A O 1
ATOM 859 N N . THR A 1 104 ? -2.249 11.389 6.312 1.00 95.81 104 THR A N 1
ATOM 860 C CA . THR A 1 104 ? -1.625 11.979 5.119 1.00 95.81 104 THR A CA 1
ATOM 861 C C . THR A 1 104 ? -0.117 12.122 5.302 1.00 95.81 104 THR A C 1
ATOM 863 O O . THR A 1 104 ? 0.654 11.642 4.476 1.00 95.81 104 THR A O 1
ATOM 866 N N . ALA A 1 105 ? 0.326 12.685 6.430 1.00 96.94 105 ALA A N 1
ATOM 867 C CA . ALA A 1 105 ? 1.751 12.841 6.727 1.00 96.94 105 ALA A CA 1
ATOM 868 C C . ALA A 1 105 ? 2.495 11.492 6.786 1.00 96.94 105 ALA A C 1
ATOM 870 O O . ALA A 1 105 ? 3.616 11.372 6.289 1.00 96.94 105 ALA A O 1
ATOM 871 N N . THR A 1 106 ? 1.859 10.463 7.352 1.00 97.50 106 THR A N 1
ATOM 872 C CA . THR A 1 106 ? 2.396 9.099 7.408 1.00 97.50 106 THR A CA 1
ATOM 873 C C . THR A 1 106 ? 2.558 8.508 6.007 1.00 97.50 106 THR A C 1
ATOM 875 O O . THR A 1 106 ? 3.605 7.945 5.686 1.00 97.50 106 THR A O 1
ATOM 878 N N . VAL A 1 107 ? 1.550 8.676 5.146 1.00 97.62 107 VAL A N 1
ATOM 879 C CA . VAL A 1 107 ? 1.583 8.213 3.753 1.00 97.62 107 VAL A CA 1
ATOM 880 C C . VAL A 1 107 ? 2.671 8.932 2.955 1.00 97.62 107 VAL A C 1
ATOM 882 O O . VAL A 1 107 ? 3.429 8.275 2.244 1.00 97.62 107 VAL A O 1
ATOM 885 N N . GLU A 1 108 ? 2.810 10.250 3.095 1.00 97.88 108 GLU A N 1
ATOM 886 C CA . GLU A 1 108 ? 3.853 11.011 2.395 1.00 97.88 108 GLU A CA 1
ATOM 887 C C . GLU A 1 108 ? 5.262 10.620 2.857 1.00 97.88 108 GLU A C 1
ATOM 889 O O . GLU A 1 108 ? 6.172 10.453 2.042 1.00 97.88 108 GLU A O 1
ATOM 894 N N . LYS A 1 109 ? 5.444 10.363 4.157 1.00 97.50 109 LYS A N 1
ATOM 895 C CA . LYS A 1 109 ? 6.703 9.827 4.686 1.00 97.50 109 LYS A CA 1
ATOM 896 C C . LYS A 1 109 ? 7.026 8.448 4.109 1.00 97.50 109 LYS A C 1
ATOM 898 O O . LYS A 1 109 ? 8.176 8.194 3.745 1.00 97.50 109 LYS A O 1
ATOM 903 N N . PHE A 1 110 ? 6.031 7.568 4.010 1.00 97.94 110 PHE A N 1
ATOM 904 C CA . PHE A 1 110 ? 6.191 6.263 3.378 1.00 97.94 110 PHE A CA 1
ATOM 905 C C . PHE A 1 110 ? 6.576 6.396 1.901 1.00 97.94 110 PHE A C 1
ATOM 907 O O . PHE A 1 110 ? 7.565 5.794 1.488 1.00 97.94 110 PHE A O 1
ATOM 914 N N . LYS A 1 111 ? 5.869 7.231 1.126 1.00 97.88 111 LYS A N 1
ATOM 915 C CA . LYS A 1 111 ? 6.192 7.493 -0.286 1.00 97.88 111 LYS A CA 1
ATOM 916 C C . LYS A 1 111 ? 7.626 7.986 -0.453 1.00 97.88 111 LYS A C 1
ATOM 918 O O . LYS A 1 111 ? 8.344 7.464 -1.299 1.00 97.88 111 LYS A O 1
ATOM 923 N N . LYS A 1 112 ? 8.065 8.927 0.392 1.00 97.25 112 LYS A N 1
ATOM 924 C CA . LYS A 1 112 ? 9.449 9.418 0.389 1.00 97.25 112 LYS A CA 1
ATOM 925 C C . LYS A 1 112 ? 10.454 8.289 0.626 1.00 97.25 112 LYS A C 1
ATOM 927 O O . LYS A 1 112 ? 11.390 8.155 -0.148 1.00 97.25 112 LYS A O 1
ATOM 932 N N . SER A 1 113 ? 10.232 7.452 1.641 1.00 96.94 113 SER A N 1
ATOM 933 C CA . SER A 1 113 ? 11.126 6.326 1.948 1.00 96.94 113 SER A CA 1
ATOM 934 C C . SER A 1 113 ? 11.149 5.258 0.848 1.00 96.94 113 SER A C 1
ATOM 936 O O . SER A 1 113 ? 12.188 4.665 0.572 1.00 96.94 113 SER A O 1
ATOM 938 N N . VAL A 1 114 ? 10.019 5.006 0.184 1.00 97.00 114 VAL A N 1
ATOM 939 C CA . VAL A 1 114 ? 9.974 4.107 -0.977 1.00 97.00 114 VAL A CA 1
ATOM 940 C C . VAL A 1 114 ? 10.707 4.723 -2.175 1.00 97.00 114 VAL A C 1
ATOM 942 O O . VAL A 1 114 ? 11.377 3.994 -2.903 1.00 97.00 114 VAL A O 1
ATOM 945 N N . GLY A 1 115 ? 10.635 6.046 -2.343 1.00 95.19 115 GLY A N 1
ATOM 946 C CA . GLY A 1 115 ? 11.338 6.805 -3.380 1.00 95.19 115 GLY A CA 1
ATOM 947 C C . GLY A 1 115 ? 12.864 6.844 -3.234 1.00 95.19 115 GLY A C 1
ATOM 948 O O . GLY A 1 115 ? 13.547 7.177 -4.193 1.00 95.19 115 GLY A O 1
ATOM 949 N N . GLU A 1 116 ? 13.419 6.438 -2.089 1.00 94.94 116 GLU A N 1
ATOM 950 C CA . GLU A 1 116 ? 14.870 6.265 -1.881 1.00 94.94 116 GLU A CA 1
ATOM 951 C C . GLU A 1 116 ? 15.429 5.004 -2.578 1.00 94.94 116 GLU A C 1
ATOM 953 O O . GLU A 1 116 ? 16.569 4.601 -2.340 1.00 94.94 116 GLU A O 1
ATOM 958 N N . TYR A 1 117 ? 14.635 4.344 -3.428 1.00 96.38 117 TYR A N 1
ATOM 959 C CA . TYR A 1 117 ? 15.072 3.175 -4.179 1.00 96.38 117 TYR A CA 1
ATOM 960 C C . TYR A 1 117 ? 16.184 3.528 -5.163 1.00 96.38 117 TYR A C 1
ATOM 962 O O . TYR A 1 117 ? 15.977 4.258 -6.128 1.00 96.38 117 TYR A O 1
ATOM 970 N N . THR A 1 118 ? 17.366 2.956 -4.954 1.00 95.56 118 THR A N 1
ATOM 971 C CA . THR A 1 118 ? 18.542 3.231 -5.790 1.00 95.56 118 THR A CA 1
ATOM 972 C C . THR A 1 118 ? 18.395 2.746 -7.230 1.00 95.56 118 THR A C 1
ATOM 974 O O . THR A 1 118 ? 19.052 3.288 -8.111 1.00 95.56 118 THR A O 1
ATOM 977 N N . MET A 1 119 ? 17.531 1.755 -7.479 1.00 94.75 119 MET A N 1
ATOM 978 C CA . MET A 1 119 ? 17.241 1.231 -8.820 1.00 94.75 119 MET A CA 1
ATOM 979 C C . MET A 1 119 ? 15.933 1.795 -9.401 1.00 94.75 119 MET A C 1
ATOM 981 O O . MET A 1 119 ? 15.354 1.184 -10.298 1.00 94.75 119 MET A O 1
ATOM 985 N N . LEU A 1 120 ? 15.431 2.924 -8.880 1.00 95.00 120 LEU A N 1
ATOM 986 C CA . LEU A 1 120 ? 14.235 3.575 -9.414 1.00 95.00 120 LEU A CA 1
ATOM 987 C C . LEU A 1 120 ? 14.470 4.009 -10.867 1.00 95.00 120 LEU A C 1
ATOM 989 O O . LEU A 1 120 ? 15.435 4.713 -11.166 1.00 95.00 120 LEU A O 1
ATOM 993 N N . LYS A 1 121 ? 13.568 3.606 -11.763 1.00 95.88 121 LYS A N 1
ATOM 994 C CA . LYS A 1 121 ? 13.610 3.926 -13.196 1.00 95.88 121 LYS A CA 1
ATOM 995 C C . LYS A 1 121 ? 12.424 4.805 -13.609 1.00 95.88 121 LYS A C 1
ATOM 997 O O . LYS A 1 121 ? 11.411 4.821 -12.903 1.00 95.88 121 LYS A O 1
ATOM 1002 N N . PRO A 1 122 ? 12.511 5.509 -14.754 1.00 94.69 122 PRO A N 1
ATOM 1003 C CA . PRO A 1 122 ? 11.344 6.127 -15.379 1.00 94.69 122 PRO A CA 1
ATOM 1004 C C . PRO A 1 122 ? 10.163 5.148 -15.485 1.00 94.69 122 PRO A C 1
ATOM 1006 O O . PRO A 1 122 ? 10.345 3.944 -15.644 1.00 94.69 122 PRO A O 1
ATOM 1009 N N . GLY A 1 123 ? 8.952 5.665 -15.272 1.00 94.25 123 GLY A N 1
ATOM 1010 C CA . GLY A 1 123 ? 7.707 4.889 -15.277 1.00 94.25 123 GLY A CA 1
ATOM 1011 C C . GLY A 1 123 ? 7.449 4.007 -14.047 1.00 94.25 123 GLY A C 1
ATOM 1012 O O . GLY A 1 123 ? 6.310 3.562 -13.874 1.00 94.25 123 GLY A O 1
ATOM 1013 N N . MET A 1 124 ? 8.428 3.812 -13.148 1.00 97.75 124 MET A N 1
ATOM 1014 C CA . MET A 1 124 ? 8.171 3.241 -11.821 1.00 97.75 124 MET A CA 1
ATOM 1015 C C . MET A 1 124 ? 7.391 4.243 -10.969 1.00 97.75 124 MET A C 1
ATOM 1017 O O . MET A 1 124 ? 7.954 5.210 -10.454 1.00 97.75 124 MET A O 1
ATOM 1021 N N . THR A 1 125 ? 6.084 4.029 -10.820 1.00 97.62 125 THR A N 1
ATOM 1022 C CA . THR A 1 125 ? 5.223 4.922 -10.030 1.00 97.62 125 THR A CA 1
ATOM 1023 C C . THR A 1 125 ? 4.705 4.238 -8.773 1.00 97.62 125 THR A C 1
ATOM 1025 O O . THR A 1 125 ? 4.549 3.017 -8.724 1.00 97.62 125 THR A O 1
ATOM 1028 N N . LEU A 1 126 ? 4.464 5.044 -7.739 1.00 98.00 126 LEU A N 1
ATOM 1029 C CA . LEU A 1 126 ? 3.798 4.651 -6.503 1.00 98.00 126 LEU A CA 1
ATOM 1030 C C . LEU A 1 126 ? 2.686 5.652 -6.220 1.00 98.00 126 LEU A C 1
ATOM 1032 O O . LEU A 1 126 ? 2.944 6.838 -6.002 1.00 98.00 126 LEU A O 1
ATOM 1036 N N . HIS A 1 127 ? 1.460 5.159 -6.141 1.00 97.56 127 HIS A N 1
ATOM 1037 C CA . HIS A 1 127 ? 0.322 5.927 -5.676 1.00 97.56 127 HIS A CA 1
ATOM 1038 C C . HIS A 1 127 ? -0.293 5.247 -4.456 1.00 97.56 127 HIS A C 1
ATOM 1040 O O . HIS A 1 127 ? -0.455 4.033 -4.417 1.00 97.56 127 HIS A O 1
ATOM 1046 N N . VAL A 1 128 ? -0.617 6.037 -3.435 1.00 97.88 128 VAL A N 1
ATOM 1047 C CA . VAL A 1 128 ? -1.280 5.550 -2.221 1.00 97.88 128 VAL A CA 1
ATOM 1048 C C . VAL A 1 128 ? -2.527 6.387 -2.028 1.00 97.88 128 VAL A C 1
ATOM 1050 O O . VAL A 1 128 ? -2.423 7.609 -1.896 1.00 97.88 128 VAL A O 1
ATOM 1053 N N . SER A 1 129 ? -3.684 5.733 -2.018 1.00 96.50 129 SER A N 1
ATOM 1054 C CA . SER A 1 129 ? -4.988 6.378 -1.903 1.00 96.50 129 SER A CA 1
ATO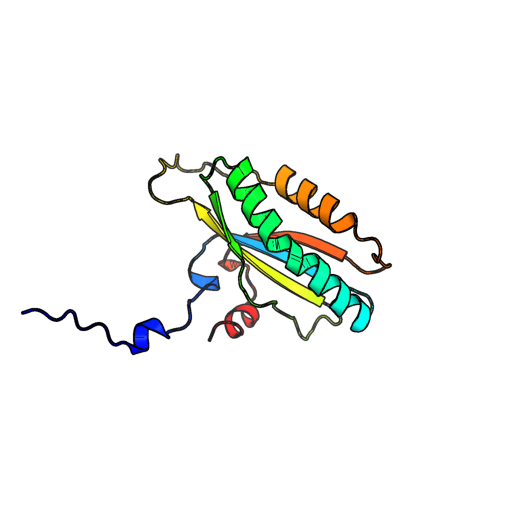M 1055 C C . SER A 1 129 ? -5.871 5.689 -0.867 1.00 96.50 129 SER A C 1
ATOM 1057 O O . SER A 1 129 ? -5.731 4.500 -0.571 1.00 96.50 129 SER A O 1
ATOM 1059 N N . HIS A 1 130 ? -6.791 6.456 -0.285 1.00 96.75 130 HIS A N 1
ATOM 1060 C CA . HIS A 1 130 ? -7.879 5.910 0.520 1.00 96.75 130 HIS A CA 1
ATOM 1061 C C . HIS A 1 130 ? -9.027 5.491 -0.396 1.00 96.75 130 HIS A C 1
ATOM 1063 O O . HIS A 1 130 ? -9.461 6.262 -1.250 1.00 96.75 130 HIS A O 1
ATOM 1069 N N . THR A 1 131 ? -9.562 4.292 -0.176 1.00 96.00 131 THR A N 1
ATOM 1070 C CA . THR A 1 131 ? -10.776 3.824 -0.844 1.00 96.00 131 THR A CA 1
ATOM 1071 C C . THR A 1 131 ? -11.746 3.206 0.158 1.00 96.00 131 THR A C 1
ATOM 1073 O O . THR A 1 131 ? -11.363 2.579 1.150 1.00 96.00 131 THR A O 1
ATOM 1076 N N . ARG A 1 132 ? -13.044 3.409 -0.072 1.00 95.88 132 ARG A N 1
ATOM 1077 C CA . ARG A 1 132 ? -14.107 2.771 0.718 1.00 95.88 132 ARG A CA 1
ATOM 1078 C C . ARG A 1 132 ? -14.431 1.420 0.098 1.00 95.88 132 ARG A C 1
ATOM 1080 O O . ARG A 1 132 ? -14.390 1.308 -1.121 1.00 95.88 132 ARG A O 1
ATOM 1087 N N . ARG A 1 133 ? -14.870 0.445 0.903 1.00 95.31 133 ARG A N 1
ATOM 1088 C CA . ARG A 1 133 ? -15.267 -0.896 0.419 1.00 95.31 133 ARG A CA 1
ATOM 1089 C C . ARG A 1 133 ? -16.133 -0.843 -0.846 1.00 95.31 133 ARG A C 1
ATOM 1091 O O . ARG A 1 133 ? -15.843 -1.510 -1.825 1.00 95.31 133 ARG A O 1
ATOM 1098 N N . ARG A 1 134 ? -17.171 -0.001 -0.833 1.00 94.62 134 ARG A N 1
ATOM 1099 C CA . ARG A 1 134 ? -18.126 0.171 -1.944 1.00 94.62 134 ARG A CA 1
ATOM 1100 C C . ARG A 1 134 ? -17.516 0.673 -3.263 1.00 94.62 134 ARG A C 1
ATOM 1102 O O . ARG A 1 134 ? -18.172 0.584 -4.288 1.00 94.62 134 ARG A O 1
ATOM 1109 N N . ASN A 1 135 ? -16.309 1.236 -3.219 1.00 95.56 135 ASN A N 1
ATOM 1110 C CA . ASN A 1 135 ? -15.589 1.738 -4.388 1.00 95.56 135 ASN A CA 1
ATOM 1111 C C . ASN A 1 135 ? -14.530 0.735 -4.881 1.00 95.56 135 ASN A C 1
ATOM 1113 O O . ASN A 1 135 ? -13.849 1.020 -5.863 1.00 95.56 135 ASN A O 1
ATOM 1117 N N . ILE A 1 136 ? -14.350 -0.405 -4.201 1.00 93.50 136 ILE A N 1
ATOM 1118 C CA . ILE A 1 136 ? -13.422 -1.446 -4.646 1.00 93.50 136 ILE A CA 1
ATOM 1119 C C . ILE A 1 136 ? -14.030 -2.145 -5.870 1.00 93.50 136 ILE A C 1
ATOM 1121 O O . ILE A 1 136 ? -15.175 -2.600 -5.793 1.00 93.50 136 ILE A O 1
ATOM 1125 N N . PRO A 1 137 ? -13.298 -2.250 -6.994 1.00 91.69 137 PRO A N 1
ATOM 1126 C CA . PRO A 1 137 ? -13.804 -2.919 -8.186 1.00 91.69 137 PRO A CA 1
ATOM 1127 C C . PRO A 1 137 ? -14.177 -4.383 -7.924 1.00 91.69 137 PRO A C 1
ATOM 1129 O O . PRO A 1 137 ? -13.450 -5.106 -7.244 1.00 91.69 137 PRO A O 1
ATOM 1132 N N . LEU A 1 138 ? -15.272 -4.853 -8.529 1.00 90.25 138 LEU A N 1
ATOM 1133 C CA . LEU A 1 138 ? -15.788 -6.212 -8.308 1.00 90.25 138 LEU A CA 1
ATOM 1134 C C . LEU A 1 138 ? -14.771 -7.313 -8.639 1.00 90.25 138 LEU A C 1
ATOM 1136 O O . LEU A 1 138 ? -14.733 -8.332 -7.957 1.00 90.25 138 LEU A O 1
ATOM 1140 N N . PHE A 1 139 ? -13.904 -7.099 -9.635 1.00 88.50 139 PHE A N 1
ATOM 1141 C CA . PHE A 1 139 ? -12.888 -8.088 -10.004 1.00 88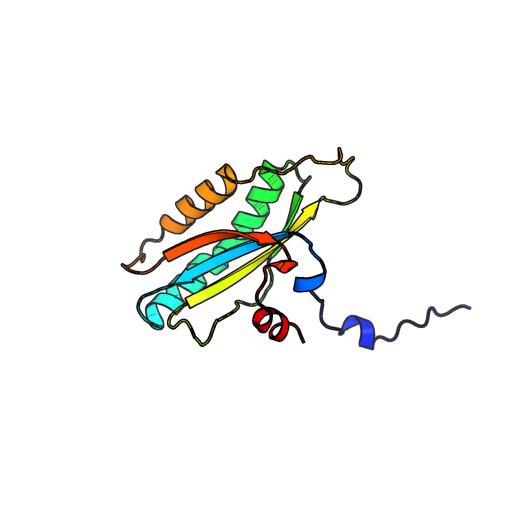.50 139 PHE A CA 1
ATOM 1142 C C . PHE A 1 139 ? -11.905 -8.384 -8.859 1.00 88.50 139 PHE A C 1
ATOM 1144 O O . PHE A 1 139 ? -11.372 -9.487 -8.788 1.00 88.50 139 PHE A O 1
ATOM 1151 N N . VAL A 1 140 ? -11.695 -7.442 -7.932 1.00 87.62 140 VAL A N 1
ATOM 1152 C CA . VAL A 1 140 ? -10.803 -7.616 -6.776 1.00 87.62 140 VAL A CA 1
ATOM 1153 C C . VAL A 1 140 ? -11.322 -8.707 -5.833 1.00 87.62 140 VAL A C 1
ATOM 1155 O O . VAL A 1 140 ? -10.532 -9.462 -5.274 1.00 87.62 140 VAL A O 1
ATOM 1158 N N . PHE A 1 141 ? -12.643 -8.855 -5.710 1.00 85.50 141 PHE A N 1
ATOM 1159 C CA . PHE A 1 141 ? -13.264 -9.856 -4.837 1.00 85.50 141 PHE A CA 1
ATOM 1160 C C . PHE A 1 141 ? -13.023 -11.292 -5.325 1.00 85.50 141 PHE A C 1
ATOM 1162 O O . PHE A 1 141 ? -13.044 -12.213 -4.521 1.00 85.50 141 PHE A O 1
ATOM 1169 N N . SER A 1 142 ? -12.696 -11.492 -6.608 1.00 82.56 142 SER A N 1
ATOM 1170 C CA . SER A 1 142 ? -12.345 -12.818 -7.142 1.00 82.56 142 SER A CA 1
ATOM 1171 C C . SER A 1 142 ? -10.984 -13.353 -6.665 1.00 82.56 142 SER A C 1
ATOM 117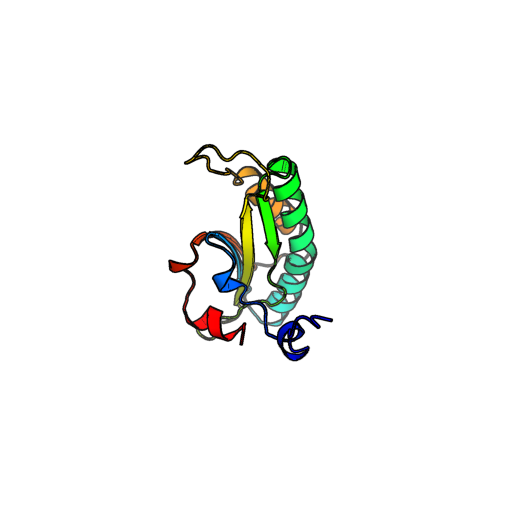3 O O . SER A 1 142 ? -10.697 -14.533 -6.839 1.00 82.56 142 SER A O 1
ATOM 1175 N N . TYR A 1 143 ? -10.151 -12.507 -6.044 1.00 73.38 143 TYR A N 1
ATOM 1176 C CA . TYR A 1 143 ? -8.843 -12.887 -5.489 1.00 73.38 143 TYR A CA 1
ATOM 1177 C C . TYR A 1 143 ? -8.923 -13.429 -4.054 1.00 73.38 143 TYR A C 1
ATOM 1179 O O . TYR A 1 143 ? -7.897 -13.775 -3.469 1.00 73.38 143 TYR A O 1
ATOM 1187 N N . CYS A 1 144 ? -10.126 -13.484 -3.486 1.00 63.41 144 CYS A N 1
ATOM 1188 C CA . CYS A 1 144 ? -10.413 -14.023 -2.164 1.00 63.41 144 CYS A CA 1
ATOM 1189 C C . CYS A 1 144 ? -11.599 -15.003 -2.309 1.00 63.41 144 CYS A C 1
ATOM 1191 O O . CYS A 1 144 ? -12.715 -14.634 -1.942 1.00 63.41 144 CYS A O 1
ATOM 1193 N N . PRO A 1 145 ? -11.403 -16.166 -2.974 1.00 52.84 145 PRO A N 1
ATOM 1194 C CA . PRO A 1 145 ? -12.402 -17.238 -2.975 1.00 52.84 145 PRO A CA 1
ATOM 1195 C C . PRO A 1 145 ? -12.587 -17.769 -1.562 1.00 52.84 145 PRO A C 1
ATOM 1197 O O . PRO A 1 145 ? -11.598 -17.632 -0.813 1.00 52.84 145 PRO A O 1
#

InterPro domains:
  IPR007010 Poly(A) polymerase, RNA-binding domain [PF04926] (17-58)
  IPR011068 Nucleotidyltransferase, class I-like, C-terminal [SSF55003] (16-141)

Foldseek 3Di:
DDPPPDDPVVVVQFDQQLPVAFKKKKKKKFAPADVLLVVLVVLLVVCVVVLQVLLCVVVVNQKHKAWDPDWADDPVDPRMIMTMIGIDGDPPDDDDPPDDDDCVVSVVVSVVVSVPDPPDDPTTDIDIDMDTSVPPDPVVSVVTD